Protein AF-A0A1F8ME13-F1 (afdb_monomer_lite)

Sequence (87 aa):
MSNRQRLARERLEIYLVHLLMAYRPLIFIVGVLLLVYSIANLFINPLVGFASLLPALYLLLISNSYPVTLYTARLGAWIGTLWRHQE

Secondary structure (DSSP, 8-state):
-THHHHHHHHHHHHHHHHHHHHSHHHHHHHHHHHHHHHHHHHTT-HHHHHHHHHHHHHHHHHHH-HHHHHHHHHHHHHHHHHHTT--

Radius of gyration: 16.76 Å; chains: 1; bounding box: 40×20×45 Å

pLDDT: mean 81.82, std 12.16, range [45.22, 95.94]

Structure (mmCIF, N/CA/C/O backbone):
data_AF-A0A1F8ME13-F1
#
_entry.id   AF-A0A1F8ME13-F1
#
loop_
_atom_site.group_PDB
_atom_site.id
_atom_site.type_symbol
_atom_site.label_atom_id
_atom_site.label_alt_id
_atom_site.label_comp_id
_atom_site.label_asym_id
_atom_site.label_entity_id
_atom_site.label_seq_id
_atom_site.pdbx_PDB_ins_code
_atom_site.Cartn_x
_atom_site.Cartn_y
_atom_site.Cartn_z
_atom_site.occupancy
_atom_site.B_iso_or_equiv
_atom_site.auth_seq_id
_atom_site.auth_comp_id
_atom_site.auth_asym_id
_atom_site.auth_atom_id
_atom_site.pdbx_PDB_model_num
ATOM 1 N N . MET A 1 1 ? -29.165 6.987 23.571 1.00 50.47 1 MET A N 1
ATOM 2 C CA . MET A 1 1 ? -28.782 5.957 22.571 1.00 50.47 1 MET A CA 1
ATOM 3 C C . MET A 1 1 ? -27.415 6.195 21.888 1.00 50.47 1 MET A C 1
ATOM 5 O O . MET A 1 1 ? -27.063 5.424 21.011 1.00 50.47 1 MET A O 1
ATOM 9 N N . SER A 1 2 ? -26.586 7.158 22.330 1.00 55.84 2 SER A N 1
ATOM 10 C CA . SER A 1 2 ? -25.262 7.473 21.738 1.00 55.84 2 SER A CA 1
ATOM 11 C C . SER A 1 2 ? -24.171 6.399 21.966 1.00 55.84 2 SER A C 1
ATOM 13 O O . SER A 1 2 ? -23.312 6.181 21.114 1.00 55.84 2 SER A O 1
ATOM 15 N N . ASN A 1 3 ? -24.244 5.628 23.061 1.00 60.88 3 ASN A N 1
ATOM 16 C CA . ASN A 1 3 ? -23.172 4.682 23.404 1.00 60.88 3 ASN A CA 1
ATOM 17 C C . ASN A 1 3 ? -23.043 3.498 22.420 1.00 60.88 3 ASN A C 1
ATOM 19 O O . ASN A 1 3 ? -21.949 2.987 22.202 1.00 60.88 3 ASN A O 1
ATOM 23 N N . ARG A 1 4 ? -24.145 3.081 21.773 1.00 59.47 4 ARG A N 1
ATOM 24 C CA . ARG A 1 4 ? -24.156 1.935 20.841 1.00 59.47 4 ARG A CA 1
ATOM 25 C C . ARG A 1 4 ? -23.421 2.222 19.527 1.00 59.47 4 ARG A C 1
ATOM 27 O O . ARG A 1 4 ? -22.782 1.325 18.990 1.00 59.47 4 ARG A O 1
ATOM 34 N N . GLN A 1 5 ? -23.476 3.458 19.029 1.00 62.69 5 GLN A N 1
ATOM 35 C CA . GLN A 1 5 ? -22.757 3.864 17.812 1.00 62.69 5 GLN A CA 1
ATOM 36 C C . GLN A 1 5 ? -21.247 3.959 18.053 1.00 62.69 5 GLN A C 1
ATOM 38 O O . GLN A 1 5 ? -20.461 3.538 17.207 1.00 62.69 5 GLN A O 1
ATOM 43 N N . ARG A 1 6 ? -20.840 4.428 19.240 1.00 62.62 6 ARG A N 1
ATOM 44 C CA . ARG A 1 6 ? -19.434 4.422 19.673 1.00 62.62 6 ARG A CA 1
ATOM 45 C C . ARG A 1 6 ? -18.857 3.005 19.723 1.00 62.62 6 ARG A C 1
ATOM 47 O O . ARG A 1 6 ? -17.822 2.752 19.116 1.00 62.62 6 ARG A O 1
ATOM 54 N N . LEU A 1 7 ? -19.592 2.077 20.339 1.00 67.94 7 LEU A N 1
ATOM 55 C CA . LEU A 1 7 ? -19.237 0.654 20.395 1.00 67.94 7 LEU A CA 1
ATOM 56 C C . LEU A 1 7 ? -19.148 0.011 19.000 1.00 67.94 7 LEU A C 1
ATOM 58 O O . LEU A 1 7 ? -18.248 -0.785 18.743 1.00 67.94 7 LEU A O 1
ATOM 62 N N . ALA A 1 8 ? -20.056 0.359 18.081 1.00 71.62 8 ALA A N 1
ATOM 63 C CA . ALA A 1 8 ? -20.015 -0.149 16.711 1.00 71.62 8 ALA A CA 1
ATOM 64 C C . ALA A 1 8 ? -18.764 0.328 15.956 1.00 71.62 8 ALA A C 1
ATOM 66 O O . ALA A 1 8 ? -18.147 -0.471 15.256 1.00 71.62 8 ALA A O 1
ATOM 67 N N . ARG A 1 9 ? -18.363 1.594 16.135 1.00 68.25 9 ARG A N 1
ATOM 68 C CA . ARG A 1 9 ? -17.164 2.174 15.512 1.00 68.25 9 ARG A CA 1
ATOM 69 C C . ARG A 1 9 ? -15.876 1.528 16.018 1.00 68.25 9 ARG A C 1
ATOM 71 O O . ARG A 1 9 ? -15.046 1.137 15.205 1.00 68.25 9 ARG A O 1
ATOM 78 N N . GLU A 1 10 ? -15.743 1.351 17.331 1.00 73.81 10 GLU A N 1
ATOM 79 C CA . GLU A 1 10 ? -14.588 0.664 17.929 1.00 73.81 10 GLU A CA 1
ATOM 80 C C . GLU A 1 10 ? -14.466 -0.778 17.425 1.00 73.81 10 GLU A C 1
ATOM 82 O O . GLU A 1 10 ? -13.383 -1.224 17.049 1.00 73.81 10 GLU A O 1
ATOM 87 N N . ARG A 1 11 ? -15.589 -1.502 17.335 1.00 78.12 11 ARG A N 1
ATOM 88 C CA . ARG A 1 11 ? -15.597 -2.877 16.817 1.00 78.12 11 ARG A CA 1
ATOM 89 C C . ARG A 1 11 ? -15.179 -2.943 15.345 1.00 78.12 11 ARG A C 1
ATOM 91 O O . ARG A 1 11 ? -14.507 -3.892 14.949 1.00 78.12 11 ARG A O 1
ATOM 98 N N . LEU A 1 12 ? -15.558 -1.938 14.554 1.00 76.69 12 LEU A N 1
ATOM 99 C CA . LEU A 1 12 ? -15.211 -1.822 13.136 1.00 76.69 12 LEU A CA 1
ATOM 100 C C . LEU A 1 12 ? -13.724 -1.495 12.945 1.00 76.69 12 LEU A C 1
ATOM 102 O O . LEU A 1 12 ? -13.074 -2.112 12.105 1.00 76.69 12 LEU A O 1
ATOM 106 N N . GLU A 1 13 ? -13.167 -0.599 13.765 1.00 78.06 13 GLU A N 1
ATOM 107 C CA . GLU A 1 13 ? -11.727 -0.308 13.785 1.00 78.06 13 GLU A CA 1
ATOM 108 C C . GLU A 1 13 ? -10.907 -1.555 14.135 1.00 78.06 13 GLU A C 1
ATOM 110 O O . GLU A 1 13 ? -9.968 -1.893 13.413 1.00 78.06 13 GLU A O 1
ATOM 115 N N . ILE A 1 14 ? -11.289 -2.279 15.193 1.00 79.19 14 ILE A N 1
ATOM 116 C CA . ILE A 1 14 ? -10.601 -3.511 15.608 1.00 79.19 14 ILE A CA 1
ATOM 117 C C . ILE A 1 14 ? -10.671 -4.562 14.496 1.00 79.19 14 ILE A C 1
ATOM 119 O O . ILE A 1 14 ? -9.650 -5.165 14.170 1.00 79.19 14 ILE A O 1
ATOM 123 N N . TYR A 1 15 ? -11.845 -4.754 13.885 1.00 83.00 15 TYR A N 1
ATOM 124 C CA . TYR A 1 15 ? -12.023 -5.713 12.794 1.00 83.00 15 TYR A CA 1
ATOM 125 C C . TYR A 1 15 ? -11.174 -5.356 11.569 1.00 83.00 15 TYR A C 1
ATOM 127 O O . TYR A 1 15 ? -10.484 -6.222 11.035 1.00 83.00 15 TYR A O 1
ATOM 135 N N . LEU A 1 16 ? -11.164 -4.084 11.156 1.00 78.88 16 LEU A N 1
ATOM 136 C CA . LEU A 1 16 ? -10.366 -3.616 10.021 1.00 78.88 16 LEU A CA 1
ATOM 137 C C . LEU A 1 16 ? -8.868 -3.768 10.267 1.00 78.88 16 LEU A C 1
ATOM 139 O O . LEU A 1 16 ? -8.162 -4.221 9.371 1.00 78.88 16 LEU A O 1
ATOM 143 N N . VAL A 1 17 ? -8.378 -3.436 11.465 1.00 80.06 17 VAL A N 1
ATOM 144 C CA . VAL A 1 17 ? -6.963 -3.635 11.816 1.00 80.06 17 VAL A CA 1
ATOM 145 C C . VAL A 1 17 ? -6.606 -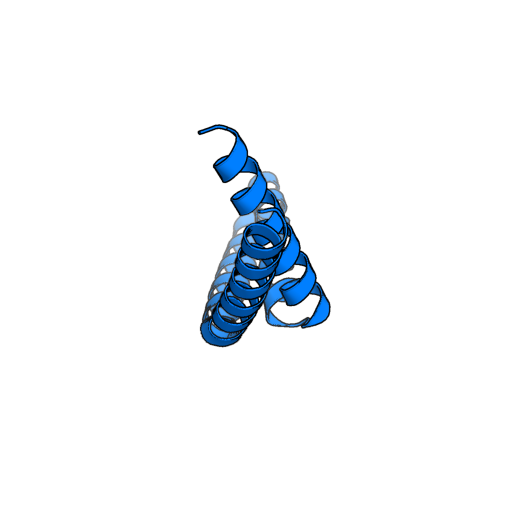5.118 11.772 1.00 80.06 17 VAL A C 1
ATOM 147 O O . VAL A 1 17 ? -5.590 -5.472 11.178 1.00 80.06 17 VAL A O 1
ATOM 150 N N . HIS A 1 18 ? -7.449 -5.986 12.341 1.00 82.00 18 HIS A N 1
ATOM 151 C CA . HIS A 1 18 ? -7.219 -7.432 12.323 1.00 82.00 18 HIS A CA 1
ATOM 152 C C . HIS A 1 18 ? -7.196 -7.986 10.897 1.00 82.00 18 HIS A C 1
ATOM 154 O O . HIS A 1 18 ? -6.321 -8.779 10.554 1.00 82.00 18 HIS A O 1
ATOM 160 N N . LEU A 1 19 ? -8.122 -7.528 10.053 1.00 81.56 19 LEU A N 1
ATOM 161 C CA . LEU A 1 19 ? -8.181 -7.904 8.648 1.00 81.56 19 LEU A CA 1
ATOM 162 C C . LEU A 1 19 ? -6.917 -7.438 7.910 1.00 81.56 19 LEU A C 1
ATOM 164 O O . LEU A 1 19 ? -6.243 -8.243 7.275 1.00 81.56 19 LEU A O 1
ATOM 168 N N . LEU A 1 20 ? -6.523 -6.171 8.051 1.00 82.00 20 LEU A N 1
ATOM 169 C CA . LEU A 1 20 ? -5.314 -5.644 7.406 1.00 82.00 20 LEU A CA 1
ATOM 170 C C . LEU A 1 20 ? -4.040 -6.364 7.881 1.00 82.00 20 LEU A C 1
ATOM 172 O O . LEU A 1 20 ? -3.129 -6.590 7.086 1.00 82.00 20 LEU A O 1
ATOM 176 N N . MET A 1 21 ? -3.982 -6.767 9.154 1.00 81.19 21 MET A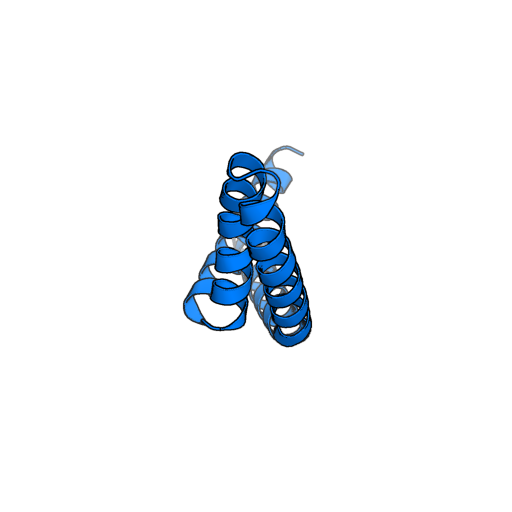 N 1
ATOM 177 C CA . MET A 1 21 ? -2.890 -7.582 9.696 1.00 81.19 21 MET A CA 1
ATOM 178 C C . MET A 1 21 ? -2.893 -9.017 9.164 1.00 81.19 21 MET A C 1
ATOM 180 O O . MET A 1 21 ? -1.821 -9.545 8.885 1.00 81.19 21 MET A O 1
ATOM 184 N N . ALA A 1 22 ? -4.055 -9.645 8.988 1.00 86.44 22 ALA A N 1
ATOM 185 C CA . ALA A 1 22 ? -4.146 -10.996 8.433 1.00 86.44 22 ALA A CA 1
ATOM 186 C C . ALA A 1 22 ? -3.744 -11.034 6.947 1.00 86.44 22 ALA A C 1
ATOM 188 O O . ALA A 1 22 ? -3.056 -11.952 6.506 1.00 86.44 22 ALA A O 1
ATOM 189 N N . TYR A 1 23 ? -4.122 -10.005 6.184 1.00 85.19 23 TYR A N 1
ATOM 190 C CA . TYR A 1 23 ? -3.841 -9.898 4.748 1.00 85.19 23 TYR A CA 1
ATOM 191 C C . TYR A 1 23 ? -2.525 -9.170 4.423 1.00 85.19 23 TYR A C 1
ATOM 193 O O . TYR A 1 23 ? -2.180 -9.018 3.251 1.00 85.19 23 TYR A O 1
ATOM 201 N N . ARG A 1 24 ? -1.738 -8.772 5.431 1.00 83.38 24 ARG A N 1
ATOM 202 C CA . ARG A 1 24 ? -0.420 -8.129 5.270 1.00 83.38 24 ARG A CA 1
ATOM 203 C C . ARG A 1 24 ? 0.508 -8.796 4.244 1.00 83.38 24 ARG A C 1
ATOM 205 O O . ARG A 1 24 ? 1.041 -8.064 3.409 1.00 83.38 24 ARG A O 1
ATOM 212 N N . PRO A 1 25 ? 0.716 -10.131 4.254 1.00 85.81 25 PRO A N 1
ATOM 213 C CA . PRO A 1 25 ? 1.599 -10.769 3.278 1.00 85.81 25 PRO A CA 1
ATOM 214 C C . PRO A 1 25 ? 1.069 -10.643 1.845 1.00 85.81 25 PRO A C 1
ATOM 216 O O . PRO A 1 25 ? 1.854 -10.446 0.923 1.00 85.81 25 PRO A O 1
ATOM 219 N N . LEU A 1 26 ? -0.252 -10.674 1.646 1.00 87.75 26 LEU A N 1
ATOM 220 C CA . LEU A 1 26 ? -0.855 -10.473 0.326 1.00 87.75 26 LEU A CA 1
ATOM 221 C C . LEU A 1 26 ? -0.687 -9.025 -0.152 1.00 87.75 26 LEU A C 1
ATOM 223 O O . LEU A 1 26 ? -0.302 -8.811 -1.298 1.00 87.75 26 LEU A O 1
ATOM 227 N N . ILE A 1 27 ? -0.888 -8.039 0.730 1.00 88.38 27 ILE A N 1
ATOM 228 C CA . ILE A 1 27 ? -0.643 -6.615 0.430 1.00 88.38 27 ILE A CA 1
ATOM 229 C C . ILE A 1 27 ? 0.819 -6.400 0.018 1.00 88.38 27 ILE A C 1
ATOM 231 O O . ILE A 1 27 ? 1.085 -5.685 -0.948 1.00 88.38 27 ILE A O 1
ATOM 235 N N . PHE A 1 28 ? 1.762 -7.050 0.706 1.00 88.12 28 PHE A N 1
ATOM 236 C CA . PHE A 1 28 ? 3.180 -6.997 0.358 1.00 88.12 28 PHE A CA 1
ATOM 237 C C . PHE A 1 28 ? 3.449 -7.583 -1.034 1.00 88.12 28 PHE A C 1
ATOM 239 O O . PHE A 1 28 ? 4.068 -6.916 -1.859 1.00 88.12 28 PHE A O 1
ATOM 246 N N . ILE A 1 29 ? 2.938 -8.786 -1.329 1.00 91.88 29 ILE A N 1
ATOM 247 C CA . ILE A 1 29 ? 3.110 -9.435 -2.641 1.00 91.88 29 ILE A CA 1
ATOM 248 C C . ILE A 1 29 ? 2.557 -8.548 -3.761 1.00 91.88 29 ILE A C 1
ATOM 250 O O . ILE A 1 29 ? 3.245 -8.310 -4.753 1.00 91.88 29 ILE A O 1
ATOM 254 N N . VAL A 1 30 ? 1.345 -8.011 -3.590 1.00 93.62 30 VAL A N 1
ATOM 255 C CA . VAL A 1 30 ? 0.730 -7.104 -4.571 1.00 93.62 30 VAL A CA 1
ATOM 256 C C . VAL A 1 30 ? 1.563 -5.829 -4.734 1.00 93.62 30 VAL A C 1
ATOM 258 O O . VAL A 1 30 ? 1.801 -5.401 -5.861 1.00 93.62 30 VAL A O 1
ATOM 261 N N . GLY A 1 31 ? 2.058 -5.250 -3.636 1.00 92.00 31 GLY A N 1
ATOM 262 C CA . GLY A 1 31 ? 2.934 -4.077 -3.667 1.00 92.00 31 GLY A CA 1
ATOM 263 C C . GLY A 1 31 ? 4.238 -4.328 -4.429 1.00 92.00 31 GLY A C 1
ATOM 264 O O . GLY A 1 31 ? 4.632 -3.499 -5.247 1.00 92.00 31 GLY A O 1
ATOM 265 N N . VAL A 1 32 ? 4.874 -5.486 -4.228 1.00 94.12 32 VAL A N 1
ATOM 266 C CA . VAL A 1 32 ? 6.095 -5.879 -4.953 1.00 94.12 32 VAL A CA 1
ATOM 267 C C . VAL A 1 32 ? 5.813 -6.080 -6.441 1.00 94.12 32 VAL A C 1
ATOM 269 O O . VAL A 1 32 ? 6.544 -5.546 -7.273 1.00 94.12 32 VAL A O 1
ATOM 272 N N . LEU A 1 33 ? 4.743 -6.797 -6.796 1.00 95.62 33 LEU A N 1
ATOM 273 C CA . LEU A 1 33 ? 4.363 -7.001 -8.198 1.00 95.62 33 LEU A CA 1
ATOM 274 C C . LEU A 1 33 ? 4.090 -5.669 -8.906 1.00 95.62 33 LEU A C 1
ATOM 276 O O . LEU A 1 33 ? 4.568 -5.447 -10.020 1.00 95.62 33 LEU A O 1
ATOM 280 N N . LEU A 1 34 ? 3.377 -4.758 -8.239 1.00 94.44 34 LEU A N 1
ATOM 281 C CA . LEU A 1 34 ? 3.087 -3.435 -8.781 1.00 94.44 34 LEU A CA 1
ATOM 282 C C . LEU A 1 34 ? 4.353 -2.573 -8.895 1.00 94.44 34 LEU A C 1
ATOM 284 O O . LEU A 1 34 ? 4.482 -1.804 -9.848 1.00 94.44 34 LEU A O 1
ATOM 288 N N . LEU A 1 35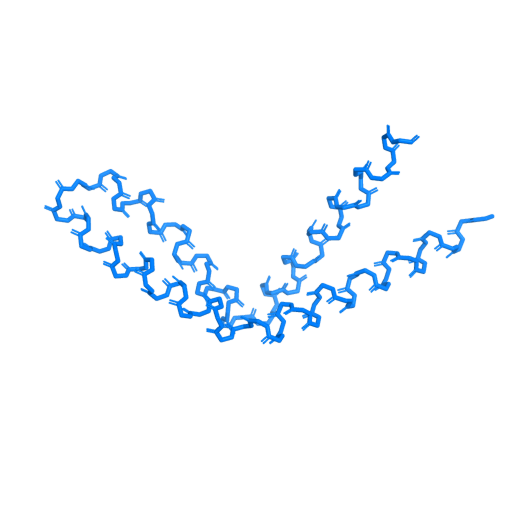 ? 5.310 -2.718 -7.975 1.00 93.75 35 LEU A N 1
ATOM 289 C CA . LEU A 1 35 ? 6.607 -2.044 -8.052 1.00 93.75 35 LEU A CA 1
ATOM 290 C C . LEU A 1 35 ? 7.396 -2.512 -9.282 1.00 93.75 35 LEU A C 1
ATOM 292 O O . LEU A 1 35 ? 7.863 -1.679 -10.055 1.00 93.75 35 LEU A O 1
ATOM 296 N N . VAL A 1 36 ? 7.488 -3.828 -9.499 1.00 95.94 36 VAL A N 1
ATOM 297 C CA . VAL A 1 36 ? 8.158 -4.412 -10.675 1.00 95.94 36 VAL A CA 1
ATOM 298 C C . VAL A 1 36 ? 7.498 -3.925 -11.963 1.00 95.94 36 VAL A C 1
ATOM 300 O O . VAL A 1 36 ? 8.194 -3.473 -12.872 1.00 95.94 36 VAL A O 1
ATOM 303 N N . TYR A 1 37 ? 6.164 -3.942 -12.018 1.00 93.50 37 TYR A N 1
ATOM 304 C CA . TYR A 1 37 ? 5.411 -3.401 -13.149 1.00 93.50 37 TYR A CA 1
ATOM 305 C C . TYR A 1 37 ? 5.727 -1.921 -13.395 1.00 93.50 37 TYR A C 1
ATOM 307 O O . TYR A 1 37 ? 5.985 -1.525 -14.528 1.00 93.50 37 TYR A O 1
ATOM 315 N N . SER A 1 38 ? 5.752 -1.108 -12.338 1.00 92.62 38 SER A N 1
ATOM 316 C CA . SER A 1 38 ? 6.009 0.333 -12.441 1.00 92.62 38 SER A CA 1
ATOM 317 C C . SER A 1 38 ? 7.413 0.633 -12.955 1.00 92.62 38 SER A C 1
ATOM 319 O O . SER A 1 38 ? 7.578 1.492 -13.818 1.00 92.62 38 SER A O 1
ATOM 321 N N . ILE A 1 39 ? 8.413 -0.105 -12.467 1.00 93.75 39 ILE A N 1
ATOM 322 C CA . ILE A 1 39 ? 9.801 0.007 -12.927 1.00 93.75 39 ILE A CA 1
ATOM 323 C C . ILE A 1 39 ? 9.904 -0.407 -14.397 1.00 93.75 39 ILE A C 1
ATOM 325 O O . ILE A 1 39 ? 10.497 0.322 -15.186 1.00 93.75 39 ILE A O 1
ATOM 329 N N . ALA A 1 40 ? 9.290 -1.529 -14.786 1.00 95.00 40 ALA A N 1
ATOM 330 C CA . ALA A 1 40 ? 9.280 -1.979 -16.177 1.00 95.00 40 ALA A CA 1
ATOM 331 C C . ALA A 1 40 ? 8.634 -0.936 -17.104 1.00 95.00 40 ALA A C 1
ATOM 333 O O . ALA A 1 40 ? 9.174 -0.623 -18.165 1.00 95.00 40 ALA A O 1
ATOM 334 N N . ASN A 1 41 ? 7.516 -0.341 -16.679 1.00 94.75 41 ASN A N 1
ATOM 335 C CA . ASN A 1 41 ? 6.824 0.672 -17.468 1.00 94.75 41 ASN A CA 1
ATOM 336 C C . ASN A 1 41 ? 7.570 2.001 -17.534 1.00 94.75 41 ASN A C 1
ATOM 338 O O . ASN A 1 41 ? 7.378 2.739 -18.490 1.00 94.75 41 ASN A O 1
ATOM 342 N N . LEU A 1 42 ? 8.450 2.304 -16.583 1.00 92.31 42 LEU A N 1
ATOM 343 C CA . LEU A 1 42 ? 9.265 3.519 -16.615 1.00 92.31 42 LEU A CA 1
ATOM 344 C C . LEU A 1 42 ? 10.155 3.583 -17.871 1.00 92.31 42 LEU A C 1
ATOM 346 O O . LEU A 1 42 ? 10.422 4.672 -18.373 1.00 92.31 42 LEU A O 1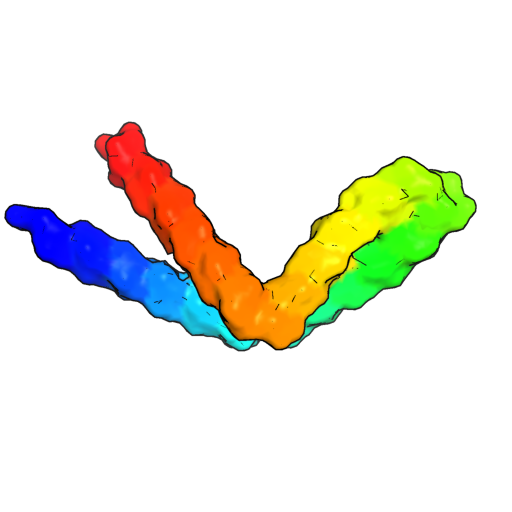
ATOM 350 N N . PHE A 1 43 ? 10.537 2.421 -18.413 1.00 92.62 43 PHE A N 1
ATOM 351 C CA . PHE A 1 43 ? 11.300 2.294 -19.659 1.00 92.62 43 PHE A CA 1
ATOM 352 C C . PHE A 1 43 ? 10.440 2.341 -20.935 1.00 92.62 43 PHE A C 1
ATOM 354 O O . PHE A 1 43 ? 10.983 2.565 -22.013 1.00 92.62 43 PHE A O 1
ATOM 361 N N . ILE A 1 44 ? 9.123 2.128 -20.833 1.00 94.38 44 ILE A N 1
ATOM 362 C CA . ILE A 1 44 ? 8.191 2.104 -21.978 1.00 94.38 44 ILE A CA 1
ATOM 363 C C . ILE A 1 44 ? 7.412 3.420 -22.052 1.00 94.38 44 ILE A C 1
ATOM 365 O O . ILE A 1 44 ? 7.396 4.099 -23.075 1.00 94.38 44 ILE A O 1
ATOM 369 N N . ASN A 1 45 ? 6.759 3.779 -20.950 1.00 92.06 45 ASN A N 1
ATOM 370 C CA . ASN A 1 45 ? 5.995 4.999 -20.770 1.00 92.06 45 ASN A CA 1
ATOM 371 C C . ASN A 1 45 ? 6.268 5.573 -19.365 1.00 92.06 45 ASN A C 1
ATOM 373 O O . ASN A 1 45 ? 5.634 5.155 -18.386 1.00 92.06 45 ASN A O 1
ATOM 377 N N . PRO A 1 46 ? 7.169 6.567 -19.257 1.00 89.81 46 PRO A N 1
ATOM 378 C CA . PRO A 1 46 ? 7.555 7.159 -17.980 1.00 89.81 46 PRO A CA 1
ATOM 379 C C . PRO A 1 46 ? 6.364 7.683 -17.177 1.00 89.81 46 PRO A C 1
ATOM 381 O O . PRO A 1 46 ? 6.338 7.536 -15.960 1.00 89.81 46 PRO A O 1
ATOM 384 N N . LEU A 1 47 ? 5.350 8.245 -17.846 1.00 93.56 47 LEU A N 1
ATOM 385 C CA . LEU A 1 47 ? 4.175 8.807 -17.183 1.00 93.56 47 LEU A CA 1
ATOM 386 C C . LEU A 1 47 ? 3.385 7.722 -16.438 1.00 93.56 47 LEU A C 1
ATOM 388 O O . LEU A 1 47 ? 3.010 7.906 -15.281 1.00 93.56 47 LEU A O 1
ATOM 392 N N . VAL A 1 48 ? 3.177 6.573 -17.088 1.00 91.19 48 VAL A N 1
ATOM 393 C CA . VAL A 1 48 ? 2.479 5.425 -16.493 1.00 91.19 48 VAL A CA 1
ATOM 394 C C . VAL A 1 48 ? 3.313 4.819 -15.368 1.00 91.19 48 VAL A C 1
ATOM 396 O O . VAL A 1 48 ? 2.767 4.564 -14.297 1.00 91.19 48 VAL A O 1
ATOM 399 N N . GLY A 1 49 ? 4.624 4.650 -15.574 1.00 91.44 49 GLY A N 1
ATOM 400 C CA . GLY A 1 49 ? 5.532 4.135 -14.544 1.00 91.44 49 GLY A CA 1
ATOM 401 C C . GLY A 1 49 ? 5.564 5.009 -13.285 1.00 91.44 49 GLY A C 1
ATOM 402 O O . GLY A 1 49 ? 5.485 4.493 -12.170 1.00 91.44 49 GLY A O 1
ATOM 403 N N . PHE A 1 50 ? 5.599 6.337 -13.4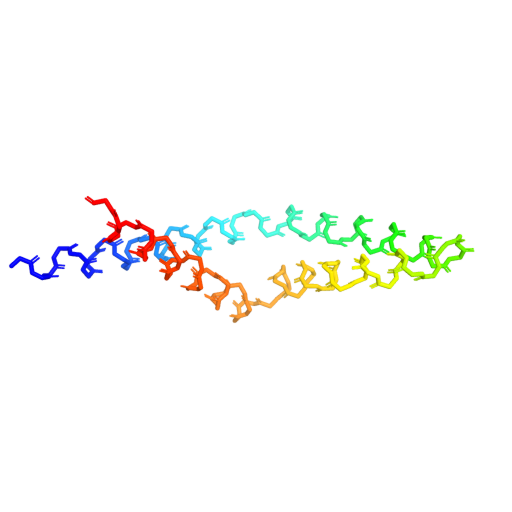40 1.00 92.19 50 PHE A N 1
ATOM 404 C CA . PHE A 1 50 ? 5.503 7.275 -12.317 1.00 92.19 50 PHE A CA 1
ATOM 405 C C . PHE A 1 50 ? 4.131 7.238 -11.636 1.00 92.19 50 PHE A C 1
ATOM 407 O O . PHE A 1 50 ? 4.060 7.221 -10.405 1.00 92.19 50 PHE A O 1
ATOM 414 N N . ALA A 1 51 ? 3.046 7.190 -12.411 1.00 93.44 51 ALA A N 1
ATOM 415 C CA . ALA A 1 51 ? 1.694 7.121 -11.864 1.00 93.44 51 ALA A CA 1
ATOM 416 C C . ALA A 1 51 ? 1.464 5.839 -11.049 1.00 93.44 51 ALA A C 1
ATOM 418 O O . ALA A 1 51 ? 0.795 5.885 -10.017 1.00 93.44 51 ALA A O 1
ATOM 419 N N . SER A 1 52 ? 2.038 4.707 -11.469 1.00 92.62 52 SER A N 1
ATOM 420 C CA . SER A 1 52 ? 1.908 3.427 -10.764 1.00 92.62 52 SER A CA 1
ATOM 421 C C . SER A 1 52 ? 2.931 3.227 -9.633 1.00 92.62 52 SER A C 1
ATOM 423 O O . SER A 1 52 ? 2.679 2.441 -8.718 1.00 92.62 52 SER A O 1
ATOM 425 N N . LEU A 1 53 ? 4.039 3.978 -9.622 1.00 92.56 53 LEU A N 1
ATOM 426 C CA . LEU A 1 53 ? 5.028 3.967 -8.534 1.00 92.56 53 LEU A CA 1
ATOM 427 C C . LEU A 1 53 ? 4.423 4.401 -7.194 1.00 92.56 53 LEU A C 1
ATOM 429 O O . LEU A 1 53 ? 4.671 3.772 -6.166 1.00 92.56 53 LEU A O 1
ATOM 433 N N . LEU A 1 54 ? 3.609 5.459 -7.207 1.00 92.75 54 LEU A N 1
ATOM 434 C CA . LEU A 1 54 ? 2.928 5.987 -6.020 1.00 92.75 54 LEU A CA 1
ATOM 435 C C . LEU A 1 54 ? 2.088 4.922 -5.285 1.00 92.75 54 LEU A C 1
ATOM 437 O O . LEU A 1 54 ? 2.345 4.683 -4.101 1.00 92.75 54 LEU A O 1
ATOM 441 N N . PRO A 1 55 ? 1.123 4.242 -5.938 1.00 92.38 55 PRO A N 1
ATOM 442 C CA . PRO A 1 55 ? 0.341 3.198 -5.285 1.00 92.38 55 PRO A CA 1
ATOM 443 C C . PRO A 1 55 ? 1.186 1.976 -4.895 1.00 92.38 55 PRO A C 1
ATOM 445 O O . PRO A 1 55 ? 0.918 1.380 -3.852 1.00 92.38 55 PRO A O 1
ATOM 448 N N . ALA A 1 56 ? 2.233 1.625 -5.654 1.00 92.81 56 ALA A N 1
ATOM 449 C CA . ALA A 1 56 ? 3.137 0.530 -5.285 1.00 92.81 56 ALA A CA 1
ATOM 450 C C . ALA A 1 56 ? 3.870 0.812 -3.965 1.00 92.81 56 ALA A C 1
ATOM 452 O O . ALA A 1 56 ? 3.859 -0.013 -3.048 1.00 92.81 56 ALA A O 1
ATOM 453 N N . LEU A 1 57 ? 4.450 2.008 -3.836 1.00 92.56 57 LEU A N 1
ATOM 454 C CA . LEU A 1 57 ? 5.128 2.440 -2.615 1.00 92.56 57 LEU A CA 1
ATOM 455 C C . LEU A 1 57 ? 4.163 2.519 -1.431 1.00 92.56 57 LEU A C 1
ATOM 457 O O . LEU A 1 57 ? 4.515 2.100 -0.329 1.00 92.56 57 LEU A O 1
ATOM 461 N N . TYR A 1 58 ? 2.940 3.000 -1.653 1.00 90.00 58 TYR A N 1
ATOM 462 C CA . TYR A 1 58 ? 1.921 3.065 -0.609 1.00 90.00 58 TYR A CA 1
ATOM 463 C C . TYR A 1 58 ? 1.542 1.675 -0.071 1.00 90.00 58 TYR A C 1
ATOM 465 O O . TYR A 1 58 ? 1.503 1.476 1.146 1.00 90.00 58 TYR A O 1
ATOM 473 N N . LEU A 1 59 ? 1.337 0.691 -0.954 1.00 89.75 59 LEU A N 1
ATOM 474 C CA . LEU A 1 59 ? 1.046 -0.694 -0.561 1.00 89.75 59 LEU A CA 1
ATOM 475 C C . LEU A 1 59 ? 2.192 -1.314 0.247 1.00 89.75 59 LEU A C 1
ATOM 477 O O . LEU A 1 59 ? 1.958 -1.920 1.298 1.00 89.75 59 LEU A O 1
ATOM 481 N N . LEU A 1 60 ? 3.434 -1.108 -0.196 1.00 89.94 60 LEU A N 1
ATOM 482 C CA . LEU A 1 60 ? 4.614 -1.562 0.540 1.00 89.94 60 LEU A CA 1
ATOM 483 C C . LEU A 1 60 ? 4.704 -0.892 1.915 1.00 89.94 60 LEU A C 1
ATOM 485 O O . LEU A 1 60 ? 4.945 -1.572 2.915 1.00 89.94 60 LEU A O 1
ATOM 489 N N . LEU A 1 61 ? 4.429 0.410 1.997 1.00 88.94 61 LEU A N 1
ATOM 490 C CA . LEU A 1 61 ? 4.463 1.160 3.248 1.00 88.94 61 LEU A CA 1
ATOM 491 C C . LEU A 1 61 ? 3.416 0.661 4.256 1.00 88.94 61 LEU A C 1
ATOM 493 O O . LEU A 1 61 ? 3.755 0.466 5.426 1.00 88.94 61 LEU A O 1
ATOM 497 N N . ILE A 1 62 ? 2.181 0.395 3.815 1.00 87.69 62 ILE A N 1
ATOM 498 C CA . ILE A 1 62 ? 1.144 -0.223 4.659 1.00 87.69 62 ILE A CA 1
ATOM 499 C C . ILE A 1 62 ? 1.612 -1.596 5.145 1.00 87.69 62 ILE A C 1
ATOM 501 O O . ILE A 1 62 ? 1.542 -1.889 6.339 1.00 87.69 62 ILE A O 1
ATOM 505 N N . SER A 1 63 ? 2.118 -2.432 4.238 1.00 85.12 63 SER A N 1
ATOM 506 C CA . SER A 1 63 ? 2.522 -3.798 4.579 1.00 85.12 63 SER A CA 1
ATOM 507 C C . SER A 1 63 ? 3.712 -3.863 5.540 1.00 85.12 63 SER A C 1
ATOM 509 O O . SER A 1 63 ? 3.794 -4.794 6.336 1.00 85.12 63 SER A O 1
ATOM 511 N N . ASN A 1 64 ? 4.607 -2.870 5.517 1.00 83.75 64 ASN A N 1
ATOM 512 C CA . ASN A 1 64 ? 5.799 -2.851 6.359 1.00 83.75 64 ASN A CA 1
ATOM 513 C C . ASN A 1 64 ? 5.546 -2.140 7.698 1.00 83.75 64 ASN A C 1
ATOM 515 O O . ASN A 1 64 ? 5.939 -2.626 8.759 1.00 83.75 64 ASN A O 1
ATOM 519 N N . SER A 1 65 ? 4.791 -1.038 7.694 1.00 84.00 65 SER A N 1
ATOM 520 C CA . SER A 1 65 ? 4.635 -0.168 8.861 1.00 84.00 65 SER A CA 1
ATOM 521 C C . SER A 1 65 ? 3.296 -0.361 9.578 1.00 84.00 65 SER A C 1
ATOM 523 O O . SER A 1 65 ? 2.221 -0.076 9.045 1.00 84.00 65 SER A O 1
ATOM 525 N N . TYR A 1 66 ? 3.363 -0.825 10.830 1.00 76.69 66 TYR A N 1
ATOM 526 C CA . TYR A 1 66 ? 2.197 -0.957 11.706 1.00 76.69 66 TYR A CA 1
ATOM 527 C C . TYR A 1 66 ? 1.433 0.363 11.926 1.00 76.69 66 TYR A C 1
ATOM 529 O O . TYR A 1 66 ? 0.212 0.359 11.761 1.00 76.69 66 TYR A O 1
ATOM 537 N N . PRO A 1 67 ? 2.077 1.515 12.226 1.00 81.00 67 PRO A N 1
ATOM 538 C CA . PRO A 1 67 ? 1.333 2.764 12.384 1.00 81.00 67 PRO A CA 1
ATOM 539 C C . PRO A 1 67 ? 0.598 3.168 11.099 1.00 81.00 67 PRO A C 1
ATOM 541 O O . PRO A 1 67 ? -0.537 3.630 11.174 1.00 81.00 67 PRO A O 1
ATOM 544 N N . VAL A 1 68 ? 1.180 2.927 9.919 1.00 81.19 68 VAL A N 1
ATOM 545 C CA . VAL A 1 68 ? 0.537 3.234 8.626 1.00 81.19 68 VAL A CA 1
ATOM 546 C C . VAL A 1 68 ? -0.674 2.331 8.375 1.00 81.19 68 VAL A C 1
ATOM 548 O O . VAL A 1 68 ? -1.723 2.817 7.949 1.00 81.19 68 VAL A O 1
ATOM 551 N N . THR A 1 69 ? -0.571 1.041 8.713 1.00 80.56 69 THR A N 1
ATOM 552 C CA . THR A 1 69 ? -1.707 0.097 8.711 1.00 80.56 69 THR A CA 1
ATOM 553 C C . THR A 1 69 ? -2.854 0.633 9.578 1.00 80.56 69 THR A C 1
ATOM 555 O O . THR A 1 69 ? -4.006 0.669 9.149 1.00 80.56 69 THR A O 1
ATOM 558 N N . LEU A 1 70 ? -2.533 1.106 10.785 1.00 80.00 70 LEU A N 1
ATOM 559 C CA . LEU A 1 70 ? -3.514 1.554 11.771 1.00 80.00 70 LEU A CA 1
ATOM 560 C C . LEU A 1 70 ? -4.191 2.874 11.370 1.00 80.00 70 LEU A C 1
ATOM 562 O O . LEU A 1 70 ? -5.410 2.996 11.494 1.00 80.00 70 LEU A O 1
ATOM 566 N N . TYR A 1 71 ? -3.439 3.839 10.831 1.00 82.44 71 TYR A N 1
ATOM 567 C CA . TYR A 1 71 ? -4.018 5.065 10.269 1.00 82.44 71 TYR A CA 1
ATOM 568 C C . TYR A 1 71 ? -4.934 4.767 9.080 1.00 82.44 71 TYR A C 1
ATOM 570 O O . TYR A 1 71 ? -6.032 5.315 9.008 1.00 82.44 71 TYR A O 1
ATOM 578 N N . THR A 1 72 ? -4.529 3.855 8.197 1.00 82.75 72 THR A N 1
ATOM 579 C CA . THR A 1 72 ? -5.342 3.444 7.042 1.00 82.75 72 THR A CA 1
ATOM 580 C C . THR A 1 72 ? -6.643 2.772 7.488 1.00 82.75 72 THR A C 1
ATOM 582 O O . THR A 1 72 ? -7.715 3.111 6.991 1.00 82.75 72 THR A O 1
ATOM 585 N N . ALA A 1 73 ? -6.582 1.889 8.490 1.00 81.44 73 ALA A N 1
ATOM 586 C CA . ALA A 1 73 ? -7.767 1.256 9.066 1.00 81.44 73 ALA A CA 1
ATOM 587 C C . ALA A 1 73 ? -8.706 2.272 9.743 1.00 81.44 73 ALA A C 1
ATOM 589 O O . ALA A 1 73 ? -9.920 2.203 9.553 1.00 81.44 73 ALA A O 1
ATOM 590 N N . ARG A 1 74 ? -8.164 3.253 10.480 1.00 79.94 74 ARG A N 1
ATOM 591 C CA . ARG A 1 74 ? -8.955 4.339 11.088 1.00 79.94 74 ARG A CA 1
ATOM 592 C C . ARG A 1 74 ? -9.622 5.233 10.045 1.00 79.94 74 ARG A C 1
ATOM 594 O O . ARG A 1 74 ? -10.781 5.600 10.226 1.00 79.94 74 ARG A O 1
ATOM 601 N N . LEU A 1 75 ? -8.921 5.566 8.959 1.00 81.88 75 LEU A N 1
ATOM 602 C CA . LEU A 1 75 ? -9.493 6.313 7.835 1.00 81.88 75 LEU A CA 1
ATOM 603 C C . LEU A 1 75 ? -10.629 5.524 7.176 1.00 81.88 75 LEU A C 1
ATOM 605 O O . LEU A 1 75 ? -11.708 6.073 6.969 1.00 81.88 75 LEU A O 1
ATOM 609 N N . GLY A 1 76 ? -10.427 4.226 6.933 1.00 80.31 76 GLY A N 1
ATOM 610 C CA . GLY A 1 76 ? -11.468 3.339 6.408 1.00 80.31 76 GLY A CA 1
ATOM 611 C C . GLY A 1 76 ? -12.692 3.254 7.324 1.00 80.31 76 GLY A C 1
ATOM 612 O O . GLY A 1 76 ? -13.823 3.380 6.857 1.00 80.31 76 GLY A O 1
ATOM 613 N N . ALA A 1 77 ? -12.480 3.128 8.637 1.00 79.12 77 ALA A N 1
ATOM 614 C CA . ALA A 1 77 ? -13.561 3.144 9.619 1.00 79.12 77 ALA A CA 1
ATOM 615 C C . ALA A 1 77 ? -14.313 4.484 9.619 1.00 79.12 77 ALA A C 1
ATOM 617 O O . ALA A 1 77 ? -15.540 4.493 9.674 1.00 79.12 77 ALA A O 1
ATOM 618 N N . TRP A 1 78 ? -13.601 5.611 9.520 1.00 78.00 78 TRP A N 1
ATOM 619 C CA . TRP A 1 78 ? -14.208 6.942 9.465 1.00 78.00 78 TRP A CA 1
ATOM 620 C C . TRP A 1 78 ? -15.081 7.128 8.215 1.00 78.00 78 TRP A C 1
ATOM 622 O O . TRP A 1 78 ? -16.244 7.514 8.347 1.00 78.00 78 TRP A O 1
ATOM 632 N N . ILE A 1 79 ? -1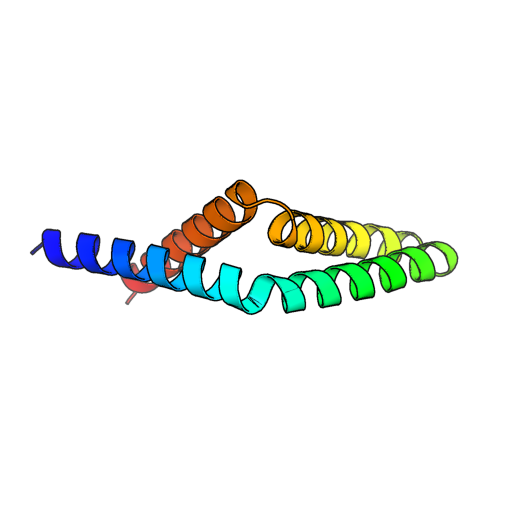4.576 6.755 7.034 1.00 79.56 79 ILE A N 1
ATOM 633 C CA . ILE A 1 79 ? -15.337 6.777 5.771 1.00 79.56 79 ILE A CA 1
ATOM 634 C C . ILE A 1 79 ? -16.570 5.867 5.867 1.00 79.56 79 ILE A C 1
ATOM 636 O O . ILE A 1 79 ? -17.678 6.291 5.543 1.00 79.56 79 ILE A O 1
ATOM 640 N N . GLY A 1 80 ? -16.405 4.644 6.382 1.00 71.94 80 GLY A N 1
ATOM 641 C CA . GLY A 1 80 ? -17.509 3.698 6.560 1.00 71.94 80 GLY A CA 1
ATOM 642 C C . GLY A 1 80 ? -18.588 4.199 7.525 1.00 71.94 80 GLY A C 1
ATOM 643 O O . GLY A 1 80 ? -19.773 3.942 7.319 1.00 71.94 80 GLY A O 1
ATOM 644 N N . THR A 1 81 ? -18.208 4.955 8.561 1.00 70.88 81 THR A N 1
ATOM 645 C CA . THR A 1 81 ? -19.176 5.572 9.481 1.00 70.88 81 THR A CA 1
ATOM 646 C C . THR A 1 81 ? -19.879 6.799 8.904 1.00 70.88 81 THR A C 1
ATOM 648 O O . THR A 1 81 ? -21.038 7.017 9.240 1.00 70.88 81 THR A O 1
ATOM 651 N N . LEU A 1 82 ? -19.224 7.574 8.032 1.00 66.94 82 LEU A N 1
ATOM 652 C CA . LEU A 1 82 ? -19.851 8.713 7.350 1.00 66.94 82 LEU A CA 1
ATOM 653 C C . LEU A 1 82 ? -20.897 8.264 6.333 1.00 66.94 82 LEU A C 1
ATOM 655 O O . LEU A 1 82 ? -21.990 8.821 6.304 1.00 66.94 82 LEU A O 1
ATOM 659 N N . TRP A 1 83 ? -20.587 7.221 5.559 1.00 56.19 83 TRP A N 1
ATOM 660 C CA . TRP A 1 83 ? -21.532 6.639 4.605 1.00 56.19 83 TRP A CA 1
ATOM 661 C C . TRP A 1 83 ? -22.815 6.159 5.295 1.00 56.19 83 TRP A C 1
ATOM 663 O O . TRP A 1 83 ? -23.918 6.360 4.802 1.00 56.19 83 TRP A O 1
ATOM 673 N N . ARG A 1 84 ? -22.686 5.599 6.504 1.00 57.53 84 ARG A N 1
ATOM 674 C CA . ARG A 1 84 ? -23.815 5.086 7.291 1.00 57.53 84 ARG A CA 1
ATOM 675 C C . ARG A 1 84 ? -24.696 6.170 7.931 1.00 57.53 84 ARG A C 1
ATOM 677 O O . ARG A 1 84 ? -25.706 5.829 8.533 1.00 57.53 84 ARG A O 1
ATOM 684 N N . HIS A 1 85 ? -24.313 7.443 7.848 1.00 54.94 85 HIS A N 1
ATOM 685 C CA . HIS A 1 85 ? -25.125 8.573 8.312 1.00 54.94 85 HIS A CA 1
ATOM 686 C C . HIS A 1 85 ? -25.908 9.271 7.188 1.00 54.94 85 HIS A C 1
ATOM 688 O O . HIS A 1 85 ? -26.643 10.212 7.480 1.00 54.94 85 HIS A O 1
ATOM 694 N N . GLN A 1 86 ? -25.751 8.838 5.932 1.00 51.84 86 GLN A N 1
ATOM 695 C CA . GLN A 1 86 ? -26.522 9.344 4.788 1.00 51.84 86 GLN A CA 1
ATOM 696 C C . GLN A 1 86 ? -27.726 8.464 4.405 1.00 51.84 86 GLN A C 1
ATOM 698 O O . GLN A 1 86 ? -28.494 8.866 3.533 1.00 51.84 86 GLN A O 1
ATOM 703 N N . GLU A 1 87 ? -27.914 7.321 5.071 1.00 45.22 87 GLU A N 1
ATOM 704 C CA . GLU A 1 87 ? -29.144 6.508 5.051 1.00 45.22 87 GLU A CA 1
ATOM 705 C C . GLU A 1 87 ? -29.931 6.703 6.353 1.00 45.22 87 GLU A C 1
ATOM 707 O O . GLU A 1 87 ? -31.178 6.772 6.281 1.00 45.22 87 GLU A O 1
#

Foldseek 3Di:
DVVVLVVVLVVQLVVQLVVLVVCLVVLQVVLVVLLVVLVVCCVVPVVSSVVSNVVSVLSNCCSPDSVSVSVVSNVVSVVVSVVVVVD